Protein AF-A0A954QUV5-F1 (afdb_monomer_lite)

pLDDT: mean 76.63, std 12.37, range [38.28, 93.5]

Structure (mmCIF, N/CA/C/O backbone):
data_AF-A0A954QUV5-F1
#
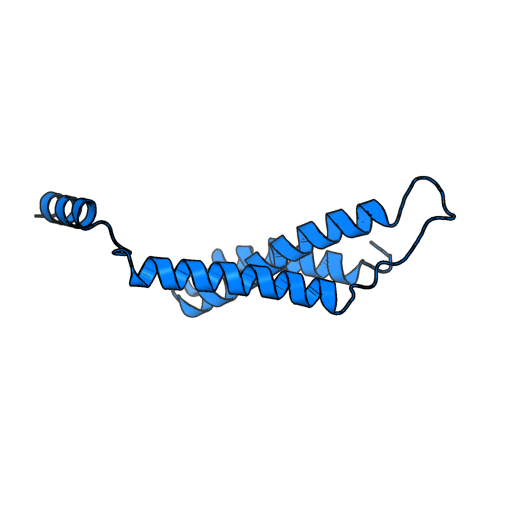_entry.id   AF-A0A954QUV5-F1
#
loop_
_atom_site.group_PDB
_atom_site.id
_atom_site.type_symbol
_atom_site.label_atom_id
_atom_site.label_alt_id
_atom_site.label_comp_id
_atom_site.label_asym_id
_atom_site.label_entity_id
_atom_site.label_seq_id
_atom_site.pdbx_PDB_ins_code
_atom_site.Cartn_x
_atom_site.Cartn_y
_atom_site.Cartn_z
_atom_site.occupancy
_atom_site.B_iso_or_equiv
_atom_site.auth_seq_id
_atom_site.auth_comp_id
_atom_site.auth_asym_id
_atom_site.auth_atom_id
_atom_site.pdbx_PDB_model_num
ATOM 1 N N . PHE A 1 1 ? 12.353 11.248 -19.487 1.00 38.28 1 PHE A N 1
ATOM 2 C CA . PHE A 1 1 ? 11.001 11.156 -20.081 1.00 38.28 1 PHE A CA 1
ATOM 3 C C . PHE A 1 1 ? 10.887 10.081 -21.160 1.00 38.28 1 PHE A C 1
ATOM 5 O O . PHE A 1 1 ? 9.846 9.447 -21.211 1.00 38.28 1 PHE A O 1
ATOM 12 N N . PHE A 1 2 ? 11.941 9.803 -21.944 1.00 43.50 2 PHE A N 1
ATOM 13 C CA . PHE A 1 2 ? 12.048 8.589 -22.767 1.00 43.50 2 PHE A CA 1
ATOM 14 C C . PHE A 1 2 ? 13.142 7.669 -22.210 1.00 43.50 2 PHE A C 1
ATOM 16 O O . PHE A 1 2 ? 14.250 8.122 -21.928 1.00 43.50 2 PHE A O 1
ATOM 23 N N . GLY A 1 3 ? 12.789 6.405 -21.984 1.00 58.09 3 GLY A N 1
ATOM 24 C CA . GLY A 1 3 ? 13.632 5.353 -21.417 1.00 58.09 3 GLY A CA 1
ATOM 25 C C . GLY A 1 3 ? 12.782 4.117 -21.081 1.00 58.09 3 GLY A C 1
ATOM 26 O O . GLY A 1 3 ? 11.564 4.255 -20.957 1.00 58.09 3 GLY A O 1
ATOM 27 N N . PRO A 1 4 ? 13.384 2.927 -20.918 1.00 61.12 4 PRO A N 1
ATOM 28 C CA . PRO A 1 4 ? 12.652 1.667 -20.726 1.00 61.12 4 PRO A CA 1
ATOM 29 C C . PRO A 1 4 ? 11.707 1.660 -19.506 1.00 61.12 4 PRO A C 1
ATOM 31 O O . PRO A 1 4 ? 10.699 0.962 -19.519 1.00 61.12 4 PRO A O 1
ATOM 34 N N . TYR A 1 5 ? 11.956 2.506 -18.498 1.00 60.12 5 TYR A N 1
ATOM 35 C CA . TYR A 1 5 ? 11.138 2.634 -17.279 1.00 60.12 5 TYR A CA 1
ATOM 36 C C . TYR A 1 5 ? 10.125 3.799 -17.304 1.00 60.12 5 TYR A C 1
ATOM 38 O O . TYR A 1 5 ? 9.513 4.114 -16.284 1.00 60.12 5 TYR A O 1
ATOM 46 N N . ALA A 1 6 ? 9.915 4.457 -18.454 1.00 63.69 6 ALA A N 1
ATOM 47 C CA . ALA A 1 6 ? 9.013 5.610 -18.553 1.00 63.69 6 ALA A CA 1
ATOM 48 C C . ALA A 1 6 ? 7.555 5.261 -18.201 1.00 63.69 6 ALA A C 1
ATOM 50 O O . ALA A 1 6 ? 6.901 6.038 -17.510 1.00 63.69 6 ALA A O 1
ATOM 51 N N . GLY A 1 7 ? 7.059 4.085 -18.605 1.00 67.69 7 GLY A N 1
ATOM 52 C CA . GLY A 1 7 ? 5.698 3.642 -18.272 1.00 67.69 7 GLY A CA 1
ATOM 53 C C . GLY A 1 7 ? 5.466 3.494 -16.764 1.00 67.69 7 GLY A C 1
ATOM 54 O O . GLY A 1 7 ? 4.446 3.942 -16.248 1.00 67.69 7 GLY A O 1
ATOM 55 N N . LEU A 1 8 ? 6.453 2.955 -16.043 1.00 66.75 8 LEU A N 1
ATOM 56 C CA . LEU A 1 8 ? 6.407 2.805 -14.585 1.00 66.75 8 LEU A CA 1
ATOM 57 C C . LEU A 1 8 ? 6.452 4.167 -13.874 1.00 66.75 8 LEU A C 1
ATOM 59 O O . LEU A 1 8 ? 5.730 4.381 -12.904 1.00 66.75 8 LEU A O 1
ATOM 63 N N . TYR A 1 9 ? 7.228 5.116 -14.401 1.00 69.06 9 TYR A N 1
ATOM 64 C CA . TYR A 1 9 ? 7.286 6.485 -13.882 1.00 69.06 9 TYR A CA 1
ATOM 65 C C . TYR A 1 9 ? 5.964 7.254 -14.069 1.00 69.06 9 TYR A C 1
ATOM 67 O O . TYR A 1 9 ? 5.508 7.940 -13.157 1.00 69.06 9 TYR A O 1
ATOM 75 N N . TRP A 1 10 ? 5.300 7.110 -15.220 1.00 70.44 10 TRP A N 1
ATOM 76 C CA . TRP A 1 10 ? 3.971 7.696 -15.443 1.00 70.44 10 TRP A CA 1
ATOM 77 C C . TRP A 1 10 ? 2.898 7.066 -14.549 1.00 70.44 10 TRP A C 1
ATOM 79 O O . TRP A 1 10 ? 2.045 7.780 -14.022 1.00 70.44 10 TRP A O 1
ATOM 89 N N . LEU A 1 11 ? 2.960 5.748 -14.338 1.00 72.00 11 LEU A N 1
ATOM 90 C CA . LEU A 1 11 ? 2.040 5.038 -13.449 1.00 72.00 11 LEU A CA 1
ATOM 91 C C . LEU A 1 11 ? 2.219 5.463 -11.985 1.00 72.00 11 LEU A C 1
ATOM 93 O O . LEU A 1 11 ? 1.235 5.616 -11.267 1.00 72.00 11 LEU A O 1
ATOM 97 N N . LEU A 1 12 ? 3.453 5.746 -11.563 1.00 73.62 12 LEU A N 1
ATOM 98 C CA . LEU A 1 12 ? 3.747 6.334 -10.258 1.00 73.62 12 LEU A CA 1
ATOM 99 C C . LEU A 1 12 ? 3.128 7.722 -10.096 1.00 73.62 12 LEU A C 1
ATOM 101 O O . LEU A 1 12 ? 2.468 7.974 -9.092 1.00 73.62 12 LEU A O 1
ATOM 105 N N . ILE A 1 13 ? 3.300 8.609 -11.081 1.00 73.56 13 ILE A N 1
ATOM 106 C CA . ILE A 1 13 ? 2.702 9.953 -11.040 1.00 73.56 13 ILE A CA 1
ATOM 107 C C . ILE A 1 13 ? 1.175 9.849 -10.998 1.00 73.56 13 ILE A C 1
ATOM 109 O O . ILE A 1 13 ? 0.522 10.560 -10.239 1.00 73.56 13 ILE A O 1
ATOM 113 N N . PHE A 1 14 ? 0.588 8.929 -11.760 1.00 76.75 14 PHE A N 1
ATOM 114 C CA . PHE A 1 14 ? -0.850 8.689 -11.726 1.00 76.75 14 PHE A CA 1
ATOM 115 C C . PHE A 1 14 ? -1.317 8.199 -10.342 1.00 76.75 14 PHE A C 1
ATOM 117 O O . PHE A 1 14 ? -2.220 8.793 -9.752 1.00 76.75 14 PHE A O 1
ATOM 124 N N . CYS A 1 15 ? -0.674 7.173 -9.778 1.00 73.19 15 CYS A N 1
ATOM 125 C CA . CYS A 1 15 ? -1.058 6.622 -8.477 1.00 73.19 15 CYS A CA 1
ATOM 126 C C . CYS A 1 15 ? -0.796 7.573 -7.301 1.00 73.19 15 CYS A C 1
ATOM 128 O O . CYS A 1 15 ? -1.597 7.590 -6.376 1.00 73.19 15 CYS A O 1
ATOM 130 N N . ASN A 1 16 ? 0.274 8.372 -7.311 1.00 76.19 16 ASN A N 1
ATOM 131 C CA . ASN A 1 16 ? 0.603 9.254 -6.184 1.00 76.19 16 ASN A CA 1
ATOM 132 C C . ASN A 1 16 ? 0.064 10.681 -6.326 1.00 76.19 16 ASN A C 1
ATOM 134 O O . ASN A 1 16 ? -0.222 11.307 -5.313 1.00 76.19 16 ASN A O 1
ATOM 138 N N . CYS A 1 17 ? -0.112 11.216 -7.537 1.00 75.12 17 CYS A N 1
ATOM 139 C CA . CYS A 1 17 ? -0.641 12.574 -7.715 1.00 75.12 17 CYS A CA 1
ATOM 140 C C . CYS A 1 17 ? -2.134 12.589 -8.052 1.00 75.12 17 CYS A C 1
ATOM 142 O O . CYS A 1 17 ? -2.857 13.443 -7.542 1.00 75.12 17 CYS A O 1
ATOM 144 N N . LEU A 1 18 ? -2.624 11.664 -8.885 1.00 78.06 18 LEU A N 1
A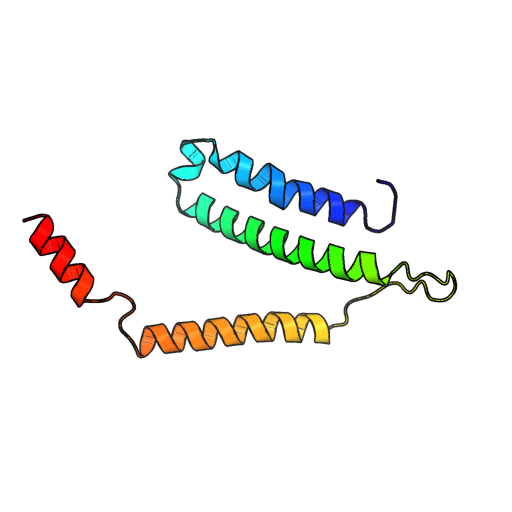TOM 145 C CA . LEU A 1 18 ? -4.031 11.678 -9.300 1.00 78.06 18 LEU A CA 1
ATOM 146 C C . LEU A 1 18 ? -4.947 10.978 -8.291 1.00 78.06 18 LEU A C 1
ATOM 148 O O . LEU A 1 18 ? -6.054 11.455 -8.043 1.00 78.06 18 LEU A O 1
ATOM 152 N N . ALA A 1 19 ? -4.489 9.886 -7.673 1.00 79.06 19 ALA A N 1
ATOM 153 C CA . ALA A 1 19 ? -5.284 9.171 -6.676 1.00 79.06 19 ALA A CA 1
ATOM 154 C C . ALA A 1 19 ? -5.696 10.063 -5.483 1.00 79.06 19 ALA A C 1
ATOM 156 O O . ALA A 1 19 ? -6.893 10.145 -5.203 1.00 79.06 19 ALA A O 1
ATOM 157 N N . PRO A 1 20 ? -4.797 10.811 -4.811 1.00 77.75 20 PRO A N 1
ATOM 158 C CA . PRO A 1 20 ? -5.222 11.698 -3.728 1.00 77.75 20 PRO A CA 1
ATOM 159 C C . PRO A 1 20 ? -6.048 12.891 -4.220 1.00 77.75 20 PRO A C 1
ATOM 161 O O . PRO A 1 20 ? -6.882 13.389 -3.468 1.00 77.75 20 PRO A O 1
ATOM 164 N N . GLN A 1 21 ? -5.910 13.313 -5.482 1.00 82.56 21 GLN A N 1
ATOM 165 C CA . GLN A 1 21 ? -6.737 14.390 -6.036 1.00 82.56 21 GLN A CA 1
ATOM 166 C C . GLN A 1 21 ? -8.232 14.018 -6.072 1.00 82.56 21 GLN A C 1
ATOM 168 O O . GLN A 1 21 ? -9.099 14.880 -5.923 1.00 82.56 21 GLN A O 1
ATOM 173 N N . LEU A 1 22 ? -8.561 12.723 -6.173 1.00 79.56 22 LEU A N 1
ATOM 174 C CA . LEU A 1 22 ? -9.942 12.235 -6.084 1.00 79.56 22 LEU A CA 1
ATOM 175 C C . LEU A 1 22 ? -10.568 12.458 -4.693 1.00 79.56 22 LEU A C 1
ATOM 177 O O . LEU A 1 22 ? -11.791 12.566 -4.594 1.00 79.56 22 LEU A O 1
ATOM 181 N N . LEU A 1 23 ? -9.767 12.601 -3.626 1.00 81.56 23 LEU A N 1
ATOM 182 C CA . LEU A 1 23 ? -10.263 12.883 -2.269 1.00 81.56 23 LEU A CA 1
ATOM 183 C C . LEU A 1 23 ? -10.839 14.295 -2.117 1.00 81.56 23 LEU A C 1
ATOM 185 O O . LEU A 1 23 ? -11.600 14.546 -1.179 1.00 81.56 23 LEU A O 1
ATOM 189 N N . TRP A 1 24 ? -10.541 15.223 -3.032 1.00 84.25 24 TRP A N 1
ATOM 190 C CA . TRP A 1 24 ? -11.131 16.563 -2.995 1.00 84.25 24 TRP A CA 1
ATOM 191 C C . TRP A 1 24 ? -12.663 16.503 -3.120 1.00 84.25 24 TRP A C 1
ATOM 193 O O . TRP A 1 24 ? -13.402 17.260 -2.477 1.00 84.25 24 TRP A O 1
ATOM 203 N N . PHE A 1 25 ? -13.169 15.523 -3.873 1.00 82.81 25 PHE A N 1
ATOM 204 C CA . PHE A 1 25 ? -14.595 15.330 -4.076 1.00 82.81 25 PHE A CA 1
ATOM 205 C C . PHE A 1 25 ? -15.277 14.771 -2.823 1.00 82.81 25 PHE A C 1
ATOM 207 O O . PHE A 1 25 ? -15.005 13.671 -2.340 1.00 82.81 25 PHE A O 1
ATOM 214 N N . LYS A 1 26 ? -16.262 15.519 -2.313 1.00 76.06 26 LYS A N 1
ATOM 215 C CA . LYS A 1 26 ? -17.059 15.136 -1.133 1.00 76.06 26 LYS A CA 1
ATOM 216 C C . LYS A 1 26 ? -17.844 13.828 -1.329 1.00 76.06 26 LYS A C 1
ATOM 218 O O . LYS A 1 26 ? -18.194 13.187 -0.343 1.00 76.06 26 LYS A O 1
ATOM 223 N N . ALA A 1 27 ? -18.134 13.444 -2.574 1.00 77.06 27 ALA A N 1
ATOM 224 C CA . ALA A 1 27 ? -18.773 12.168 -2.903 1.00 77.06 27 ALA A CA 1
ATOM 225 C C . ALA A 1 27 ? -17.831 10.974 -2.663 1.00 77.06 27 ALA A C 1
ATOM 227 O O . ALA A 1 27 ? -18.245 9.972 -2.091 1.00 77.06 27 ALA A O 1
ATOM 228 N N . VAL A 1 28 ? -16.551 11.125 -3.015 1.00 78.31 28 VAL A N 1
ATOM 229 C CA . VAL A 1 28 ? -15.510 10.099 -2.849 1.00 78.31 28 VAL A CA 1
ATOM 230 C C . VAL A 1 28 ? -15.196 9.871 -1.369 1.00 78.31 28 VAL A C 1
ATOM 232 O O . VAL A 1 28 ? -15.112 8.732 -0.924 1.00 78.31 28 VAL A O 1
ATOM 235 N N . ARG A 1 29 ? -15.123 10.946 -0.573 1.00 81.06 29 ARG A N 1
ATOM 236 C CA . ARG A 1 29 ? -14.842 10.865 0.874 1.00 81.06 29 ARG A CA 1
ATOM 237 C C . ARG A 1 29 ? -15.955 10.262 1.724 1.00 81.06 29 ARG A C 1
ATOM 239 O O . ARG A 1 29 ? -15.705 9.895 2.864 1.00 81.06 29 ARG A O 1
ATOM 246 N N . ARG A 1 30 ? -17.187 10.205 1.217 1.00 82.38 30 ARG A N 1
ATOM 247 C CA . ARG A 1 30 ? -18.321 9.657 1.975 1.00 82.38 30 ARG A CA 1
ATOM 248 C C . ARG A 1 30 ? -18.546 8.170 1.742 1.00 82.38 30 ARG A C 1
ATOM 250 O O . ARG A 1 30 ? -19.297 7.568 2.501 1.00 82.38 30 ARG A O 1
ATOM 257 N N . LEU A 1 31 ? -17.906 7.580 0.731 1.00 86.56 31 LEU A N 1
ATOM 258 C CA . LEU A 1 31 ? -18.073 6.166 0.424 1.00 86.56 31 LEU A CA 1
ATOM 259 C C . LEU A 1 31 ? -16.874 5.361 0.955 1.00 86.56 31 LEU A C 1
ATOM 261 O O . LEU A 1 31 ? -15.790 5.441 0.371 1.00 86.56 31 LEU A O 1
ATOM 265 N N . PRO A 1 32 ? -17.041 4.556 2.023 1.00 86.19 32 PRO A N 1
ATOM 266 C CA . PRO A 1 32 ? -15.931 3.818 2.631 1.00 86.19 32 PRO A CA 1
ATOM 267 C C . PRO A 1 32 ? -15.301 2.810 1.662 1.00 86.19 32 PRO A C 1
ATOM 269 O O . PRO A 1 32 ? -14.096 2.590 1.703 1.00 86.19 32 PRO A O 1
ATOM 272 N N . VAL A 1 33 ? -16.086 2.259 0.729 1.00 88.81 33 VAL A N 1
ATOM 273 C CA . VAL A 1 33 ? -15.588 1.351 -0.316 1.00 88.81 33 VAL A CA 1
ATOM 274 C C . VAL A 1 33 ? -14.590 2.054 -1.240 1.00 88.81 33 VAL A C 1
ATOM 276 O O . VAL A 1 33 ? -13.548 1.485 -1.556 1.00 88.81 33 VAL A O 1
ATOM 279 N N . ILE A 1 34 ? -14.864 3.301 -1.642 1.00 85.81 34 ILE A N 1
ATOM 280 C CA . ILE A 1 34 ? -13.949 4.053 -2.514 1.00 85.81 34 ILE A CA 1
ATOM 281 C C . ILE A 1 34 ? -12.682 4.418 -1.744 1.00 85.81 34 ILE A C 1
ATOM 283 O O . ILE A 1 34 ? -11.592 4.277 -2.285 1.00 85.81 34 ILE A O 1
ATOM 287 N N . LEU A 1 35 ? -12.809 4.821 -0.477 1.00 86.44 35 LEU A N 1
ATOM 288 C CA . LEU A 1 35 ? -11.653 5.085 0.381 1.00 86.44 35 LEU A CA 1
ATOM 289 C C . LEU A 1 35 ? -10.774 3.842 0.563 1.00 86.44 35 LEU A C 1
ATOM 291 O O . LEU A 1 35 ? -9.552 3.952 0.492 1.00 86.44 35 LEU A O 1
ATOM 295 N N . PHE A 1 36 ? -11.377 2.662 0.735 1.00 87.75 36 PHE A N 1
ATOM 296 C CA . PHE A 1 36 ? -10.641 1.405 0.841 1.00 87.75 36 PHE A CA 1
ATOM 297 C C . PHE A 1 36 ? -9.860 1.097 -0.443 1.00 87.75 36 PHE A C 1
ATOM 299 O O . PHE A 1 36 ? -8.644 0.915 -0.389 1.00 87.75 36 PHE A O 1
ATOM 306 N N . VAL A 1 37 ? -10.522 1.130 -1.607 1.00 87.69 37 VAL A N 1
ATOM 307 C CA . VAL A 1 37 ? -9.859 0.921 -2.909 1.00 87.69 37 VAL A CA 1
ATOM 308 C C . VAL A 1 37 ? -8.753 1.953 -3.131 1.00 87.69 37 VAL A C 1
ATOM 310 O O . VAL A 1 37 ? -7.656 1.600 -3.557 1.00 87.69 37 VAL A O 1
ATOM 313 N N . LEU A 1 38 ? -8.999 3.218 -2.790 1.00 87.12 38 LEU A N 1
ATOM 314 C CA . LEU A 1 38 ? -8.014 4.280 -2.950 1.00 87.12 38 LEU A CA 1
ATOM 315 C C . LEU A 1 38 ? -6.795 4.076 -2.046 1.00 87.12 38 LEU A C 1
ATOM 317 O O . LEU A 1 38 ? -5.669 4.281 -2.491 1.00 87.12 38 LEU A O 1
ATOM 321 N N . SER A 1 39 ? -6.999 3.625 -0.806 1.00 87.00 39 SER A N 1
ATOM 322 C CA . SER A 1 39 ? -5.898 3.320 0.110 1.00 87.00 39 SER A CA 1
ATOM 323 C C . SER A 1 39 ? -5.000 2.195 -0.415 1.00 87.00 39 SER A C 1
ATOM 325 O O . SER A 1 39 ? -3.780 2.311 -0.325 1.00 87.00 39 SER A O 1
ATOM 327 N N . LEU A 1 40 ? -5.575 1.163 -1.049 1.00 87.38 40 LEU A N 1
ATOM 328 C CA . LEU A 1 40 ? -4.812 0.102 -1.714 1.00 87.38 40 LEU A CA 1
ATOM 329 C C . LEU A 1 40 ? -3.995 0.650 -2.889 1.00 87.38 40 LEU A C 1
ATOM 331 O O . LEU A 1 40 ? -2.805 0.363 -2.990 1.00 87.38 40 LEU A O 1
ATOM 335 N N . VAL A 1 41 ? -4.608 1.472 -3.748 1.00 85.94 41 VAL A N 1
ATOM 336 C CA . VAL A 1 41 ? -3.930 2.084 -4.906 1.00 85.94 41 VAL A CA 1
ATOM 337 C C . VAL A 1 41 ? -2.758 2.962 -4.463 1.00 85.94 41 VAL A C 1
ATOM 339 O O . VAL A 1 41 ? -1.670 2.859 -5.028 1.00 85.94 41 VAL A O 1
ATOM 342 N N . ILE A 1 42 ? -2.950 3.785 -3.430 1.00 86.62 42 ILE A N 1
ATOM 343 C CA . ILE A 1 42 ? -1.891 4.642 -2.881 1.00 86.62 42 ILE A CA 1
ATOM 344 C C . ILE A 1 42 ? -0.778 3.788 -2.264 1.00 86.62 42 ILE A C 1
ATOM 346 O O . ILE A 1 42 ? 0.395 4.049 -2.515 1.00 86.62 42 ILE A O 1
ATOM 350 N N . ASN A 1 43 ? -1.111 2.741 -1.503 1.00 86.94 43 ASN A N 1
ATOM 351 C CA . ASN A 1 43 ? -0.108 1.866 -0.894 1.00 86.94 43 ASN A CA 1
ATOM 352 C C . ASN A 1 43 ? 0.769 1.172 -1.955 1.00 86.94 43 ASN A C 1
ATOM 354 O O . ASN A 1 43 ? 1.996 1.186 -1.849 1.00 86.94 43 ASN A O 1
ATOM 358 N N . VAL A 1 44 ? 0.151 0.664 -3.028 1.00 84.94 44 VAL A N 1
ATOM 359 C CA . VAL A 1 44 ? 0.868 0.103 -4.184 1.00 84.94 44 VAL A CA 1
ATOM 360 C C . VAL A 1 44 ? 1.704 1.173 -4.895 1.00 84.94 44 VAL A C 1
ATOM 362 O O . VAL A 1 44 ? 2.842 0.901 -5.271 1.00 84.94 44 VAL A O 1
ATOM 365 N N . GLY A 1 45 ? 1.187 2.396 -5.050 1.00 82.94 45 GLY A N 1
ATOM 366 C CA . GLY A 1 45 ? 1.915 3.522 -5.644 1.00 82.94 45 GLY A CA 1
ATOM 367 C C . GLY A 1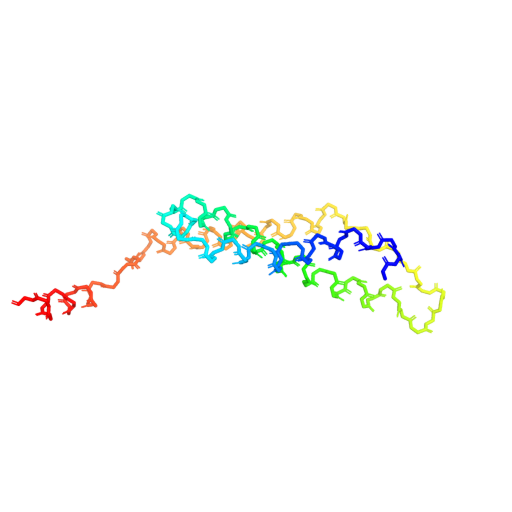 45 ? 3.173 3.909 -4.862 1.00 82.94 45 GLY A C 1
ATOM 368 O O . GLY A 1 45 ? 4.240 4.074 -5.450 1.00 82.94 45 GLY A O 1
ATOM 369 N N . MET A 1 46 ? 3.079 3.980 -3.534 1.00 84.31 46 MET A N 1
ATOM 370 C CA . MET A 1 46 ? 4.215 4.244 -2.644 1.00 84.31 46 MET A CA 1
ATOM 371 C C . MET A 1 46 ? 5.259 3.123 -2.689 1.00 84.31 46 MET A C 1
ATOM 373 O O . MET A 1 46 ? 6.465 3.383 -2.683 1.00 84.31 46 MET A O 1
ATOM 377 N N . TRP A 1 47 ? 4.814 1.866 -2.762 1.00 83.62 47 TRP A N 1
ATOM 378 C CA . TRP A 1 47 ? 5.719 0.734 -2.947 1.00 83.62 47 TRP A CA 1
ATOM 379 C C . TRP A 1 47 ? 6.440 0.806 -4.300 1.00 83.62 47 TRP A C 1
ATOM 381 O O . TRP A 1 47 ? 7.661 0.652 -4.361 1.00 83.62 47 TRP A O 1
ATOM 391 N N . LEU A 1 48 ? 5.706 1.123 -5.370 1.00 79.00 48 LEU A N 1
ATOM 392 C CA . LEU A 1 48 ? 6.262 1.287 -6.709 1.00 79.00 48 LEU A CA 1
ATOM 393 C C . LEU A 1 48 ? 7.288 2.428 -6.771 1.00 79.00 48 LEU A C 1
ATOM 395 O O . LEU A 1 48 ? 8.309 2.294 -7.438 1.00 79.00 48 LEU A O 1
ATOM 399 N N . GLU A 1 49 ? 7.060 3.527 -6.051 1.00 79.44 49 GLU A N 1
ATOM 400 C CA . GLU A 1 49 ? 8.034 4.613 -5.914 1.00 79.44 49 GLU A CA 1
ATOM 401 C C . GLU A 1 49 ? 9.354 4.140 -5.331 1.00 79.44 49 GLU A C 1
ATOM 403 O O . GLU A 1 49 ? 10.410 4.379 -5.920 1.00 79.44 49 GLU A O 1
ATOM 408 N N . ARG A 1 50 ? 9.304 3.397 -4.225 1.00 80.00 50 ARG A N 1
ATOM 409 C CA . ARG A 1 50 ? 10.510 2.816 -3.633 1.00 80.00 50 ARG A CA 1
ATOM 410 C C . ARG A 1 50 ? 11.195 1.836 -4.581 1.00 80.00 50 ARG A C 1
ATOM 412 O O . ARG A 1 50 ? 12.418 1.879 -4.693 1.00 80.00 50 ARG A O 1
ATOM 419 N N . PHE A 1 51 ? 10.431 1.015 -5.299 1.00 76.19 51 PHE A N 1
ATOM 420 C CA . PHE A 1 51 ? 10.974 0.092 -6.294 1.00 76.19 51 PHE A CA 1
ATOM 421 C C . PHE A 1 51 ? 11.701 0.830 -7.429 1.00 76.19 51 PHE A C 1
ATOM 423 O O . PHE A 1 51 ? 12.842 0.500 -7.749 1.00 76.19 51 PHE A O 1
ATOM 430 N N . ILE A 1 52 ? 11.086 1.871 -7.997 1.00 73.25 52 ILE A N 1
ATOM 431 C CA . ILE A 1 52 ? 11.670 2.661 -9.089 1.00 73.25 52 ILE A CA 1
ATOM 432 C C . ILE A 1 52 ? 12.931 3.393 -8.624 1.00 73.25 52 ILE A C 1
ATOM 434 O O . ILE A 1 52 ? 13.928 3.354 -9.338 1.00 73.25 52 ILE A O 1
ATOM 438 N N . ILE A 1 53 ? 12.919 4.029 -7.446 1.00 77.00 53 ILE A N 1
ATOM 439 C CA . ILE A 1 53 ? 14.100 4.727 -6.911 1.00 77.00 53 ILE A CA 1
ATOM 440 C C . ILE A 1 53 ? 15.275 3.751 -6.765 1.00 77.00 53 ILE A C 1
ATOM 442 O O . ILE A 1 53 ? 16.373 4.055 -7.227 1.00 77.00 53 ILE A O 1
ATOM 446 N N . CYS A 1 54 ? 15.047 2.568 -6.188 1.00 75.25 54 CYS A N 1
ATOM 447 C CA . CYS A 1 54 ? 16.094 1.562 -6.017 1.00 75.25 54 CYS A CA 1
ATOM 448 C C . CYS A 1 54 ? 16.613 1.017 -7.359 1.00 75.25 54 CYS A C 1
ATOM 450 O O . CYS A 1 54 ? 17.819 1.013 -7.587 1.00 75.25 54 CYS A O 1
ATOM 452 N N . VAL A 1 55 ? 15.727 0.592 -8.268 1.00 70.38 55 VAL A N 1
ATOM 453 C CA . VAL A 1 55 ? 16.119 -0.045 -9.542 1.00 70.38 55 VAL A CA 1
ATOM 454 C C . VAL A 1 55 ? 16.769 0.950 -10.502 1.00 70.38 55 VAL A C 1
ATOM 456 O O . VAL A 1 55 ? 17.795 0.649 -11.109 1.00 70.38 55 VAL A O 1
ATOM 459 N N . VAL A 1 56 ? 16.210 2.156 -10.636 1.00 68.06 56 VAL A N 1
ATOM 460 C CA . VAL A 1 56 ? 16.759 3.180 -11.538 1.00 68.06 56 VAL A CA 1
ATOM 461 C C . VAL A 1 56 ? 18.096 3.712 -11.022 1.00 68.06 56 VAL A C 1
ATOM 463 O O . VAL A 1 56 ? 18.969 4.010 -11.836 1.00 68.06 56 VAL A O 1
ATOM 466 N N . SER A 1 57 ? 18.283 3.794 -9.699 1.00 62.50 57 SER A N 1
ATOM 467 C CA . SER A 1 57 ? 19.569 4.187 -9.113 1.00 62.50 57 SER A CA 1
ATOM 468 C C . SER A 1 57 ? 20.667 3.145 -9.339 1.00 62.50 57 SER A C 1
ATOM 470 O O . SER A 1 57 ? 21.816 3.544 -9.476 1.00 62.50 57 SER A O 1
ATOM 472 N N . LEU A 1 58 ? 20.341 1.847 -9.381 1.00 60.94 58 LEU A N 1
ATOM 473 C CA . LEU A 1 58 ? 21.322 0.766 -9.564 1.00 60.94 58 LEU A CA 1
ATOM 474 C C . LEU A 1 58 ? 21.644 0.476 -11.041 1.00 60.94 58 LEU A C 1
ATOM 476 O O . LEU A 1 58 ? 22.738 0.040 -11.370 1.00 60.94 58 LEU A O 1
ATOM 480 N N . HIS A 1 59 ? 20.708 0.727 -11.961 1.00 56.69 59 HIS A N 1
ATOM 481 C CA . HIS A 1 59 ? 20.894 0.410 -13.385 1.00 56.69 59 HIS A CA 1
ATOM 482 C C . HIS A 1 59 ? 21.900 1.344 -14.097 1.00 56.69 59 HIS A C 1
ATOM 484 O O . HIS A 1 59 ? 22.416 1.017 -15.169 1.00 56.69 59 HIS A O 1
ATOM 490 N N . ARG A 1 60 ? 22.179 2.536 -13.556 1.00 52.66 60 ARG A N 1
ATOM 491 C CA . ARG A 1 60 ? 23.170 3.472 -14.115 1.00 52.66 60 ARG A CA 1
ATOM 492 C C . ARG A 1 60 ? 24.298 3.731 -13.126 1.00 52.66 60 ARG A C 1
ATOM 494 O O . ARG A 1 60 ? 24.455 4.847 -12.637 1.00 52.66 60 ARG A O 1
ATOM 501 N N . ASP A 1 61 ? 25.116 2.716 -12.899 1.00 54.19 61 ASP A N 1
ATOM 502 C CA . ASP A 1 61 ? 26.414 2.925 -12.271 1.00 54.19 61 ASP A CA 1
ATOM 503 C C . ASP A 1 61 ? 27.369 3.697 -13.202 1.00 54.19 61 ASP A C 1
ATOM 505 O O . ASP A 1 61 ? 27.198 3.743 -14.427 1.00 54.19 61 ASP A O 1
ATOM 509 N N . HIS A 1 62 ? 28.387 4.332 -12.608 1.00 49.84 62 HIS A N 1
ATOM 510 C CA . HIS A 1 62 ? 29.342 5.220 -13.287 1.00 49.84 62 HIS A CA 1
ATOM 511 C C . HIS A 1 62 ? 30.124 4.561 -14.445 1.00 49.84 62 HIS A C 1
ATOM 513 O O . HIS A 1 62 ? 30.701 5.282 -15.262 1.00 49.84 62 HIS A O 1
ATOM 519 N N . LEU A 1 63 ? 30.141 3.223 -14.544 1.00 44.34 63 LEU A N 1
ATOM 520 C CA . LEU A 1 63 ? 30.747 2.485 -15.654 1.00 44.34 63 LEU A CA 1
ATOM 521 C C . LEU A 1 63 ? 29.672 1.940 -16.619 1.00 44.34 63 LEU A C 1
ATOM 523 O O . LEU A 1 63 ? 28.828 1.145 -16.207 1.00 44.34 63 LEU A O 1
ATOM 527 N N . PRO A 1 64 ? 29.737 2.272 -17.923 1.00 54.97 64 PRO A N 1
ATOM 528 C CA . PRO A 1 64 ? 28.749 1.842 -18.916 1.00 54.97 64 PRO A CA 1
ATOM 529 C C . PRO A 1 64 ? 28.767 0.335 -19.236 1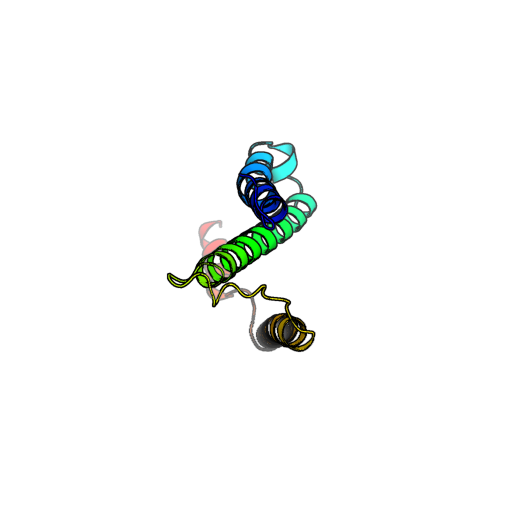.00 54.97 64 PRO A C 1
ATOM 531 O O . PRO A 1 64 ? 27.878 -0.135 -19.938 1.00 54.97 64 PRO A O 1
ATOM 534 N N . SER A 1 65 ? 29.748 -0.435 -18.742 1.00 55.59 65 SER A N 1
ATOM 535 C CA . SER A 1 65 ? 29.808 -1.896 -18.927 1.00 55.59 65 SER A CA 1
ATOM 536 C C . SER A 1 65 ? 28.981 -2.690 -17.912 1.00 55.59 65 SER A C 1
ATOM 538 O O . SER A 1 65 ? 28.782 -3.881 -18.118 1.00 55.59 65 SER A O 1
ATOM 540 N N . SER A 1 66 ? 28.537 -2.059 -16.820 1.00 52.84 66 SER A N 1
ATOM 541 C CA . SER A 1 66 ? 27.779 -2.706 -15.735 1.00 52.84 66 SER A CA 1
ATOM 542 C C . SER A 1 66 ? 26.283 -2.397 -15.797 1.00 52.84 66 SER A C 1
ATOM 544 O O . SER A 1 66 ? 25.566 -2.577 -14.818 1.00 52.84 66 SER A O 1
ATOM 546 N N . TRP A 1 67 ? 25.804 -1.881 -16.931 1.00 56.00 67 TRP A N 1
ATOM 547 C CA . TRP A 1 67 ? 24.381 -1.657 -17.150 1.00 56.00 67 TRP A CA 1
ATOM 548 C C . TRP A 1 67 ? 23.694 -3.003 -17.331 1.00 56.00 67 TRP A C 1
ATOM 550 O O . TRP A 1 67 ? 23.701 -3.559 -18.427 1.00 56.00 67 TRP A O 1
ATOM 560 N N . ASP A 1 68 ? 23.115 -3.512 -16.250 1.00 58.16 68 ASP A N 1
ATOM 561 C CA . ASP A 1 68 ? 22.353 -4.751 -16.268 1.00 58.16 68 ASP A CA 1
ATOM 562 C C . ASP A 1 68 ? 20.882 -4.491 -15.925 1.00 58.16 68 ASP A C 1
ATOM 564 O O . ASP A 1 68 ? 20.536 -3.626 -15.114 1.00 58.16 68 ASP A O 1
ATOM 568 N N . MET A 1 69 ? 19.997 -5.220 -16.599 1.00 60.09 69 MET A N 1
ATOM 569 C CA . MET A 1 69 ? 18.555 -5.020 -16.514 1.00 60.09 69 MET A CA 1
ATOM 570 C C . MET A 1 69 ? 18.002 -5.954 -15.434 1.00 60.09 69 MET A C 1
ATOM 572 O O . MET A 1 69 ? 18.027 -7.174 -15.587 1.00 60.09 69 MET A O 1
ATOM 576 N N . TYR A 1 70 ? 17.498 -5.399 -14.330 1.00 60.50 70 TYR A N 1
ATOM 577 C CA . TYR A 1 70 ? 16.960 -6.212 -13.238 1.00 60.50 70 TYR A CA 1
ATOM 578 C C . TYR A 1 70 ? 15.632 -6.868 -13.641 1.00 60.50 70 TYR A C 1
ATOM 580 O O . TYR A 1 70 ? 14.613 -6.191 -13.804 1.00 60.50 70 TYR A O 1
ATOM 588 N N . TYR A 1 71 ? 15.641 -8.195 -13.763 1.00 65.69 71 TYR A N 1
ATOM 589 C CA . TYR A 1 71 ? 14.434 -9.004 -13.896 1.00 65.69 71 TYR A CA 1
ATOM 590 C C . TYR A 1 71 ? 14.140 -9.672 -12.551 1.00 65.69 71 TYR A C 1
ATOM 592 O O . TYR A 1 71 ? 14.921 -10.526 -12.126 1.00 65.69 71 TYR A O 1
ATOM 600 N N . PRO A 1 72 ? 13.041 -9.306 -11.867 1.00 68.44 72 PRO A N 1
ATOM 601 C CA . PRO A 1 72 ? 12.695 -9.928 -10.599 1.00 68.44 72 PRO A CA 1
ATOM 602 C C . PRO A 1 72 ? 12.430 -11.418 -10.816 1.00 68.44 72 PRO A C 1
ATOM 604 O O . PRO A 1 72 ? 11.692 -11.819 -11.720 1.00 68.44 72 PRO A O 1
ATOM 607 N N . THR A 1 73 ? 13.035 -12.240 -9.971 1.00 79.00 73 THR A N 1
ATOM 608 C CA . THR A 1 73 ? 12.838 -13.685 -9.975 1.00 79.00 73 THR A CA 1
ATOM 609 C C . THR A 1 73 ? 11.577 -14.054 -9.199 1.00 79.00 73 THR A C 1
ATOM 611 O O . THR A 1 73 ? 11.034 -13.270 -8.418 1.00 79.00 73 THR A O 1
ATOM 614 N N . PHE A 1 74 ? 11.094 -15.283 -9.386 1.00 82.62 74 PHE A N 1
ATOM 615 C CA . PHE A 1 74 ? 9.951 -15.803 -8.629 1.00 82.62 74 PHE A CA 1
ATOM 616 C C . PHE A 1 74 ? 10.150 -15.693 -7.105 1.00 82.62 74 PHE A C 1
ATOM 618 O O . PHE A 1 74 ? 9.206 -15.400 -6.372 1.00 82.62 74 PHE A O 1
ATOM 625 N N . TRP A 1 75 ? 11.384 -15.879 -6.631 1.00 81.88 75 TRP A N 1
ATOM 626 C CA . TRP A 1 75 ? 11.715 -15.822 -5.210 1.00 81.88 75 TRP A CA 1
ATO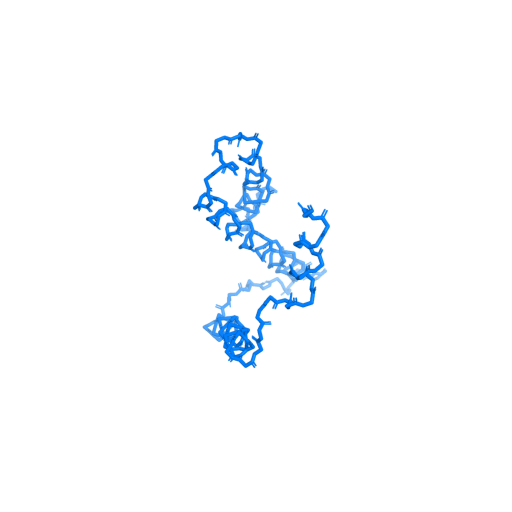M 627 C C . TRP A 1 75 ? 11.590 -14.417 -4.616 1.00 81.88 75 TRP A C 1
ATOM 629 O O . TRP A 1 75 ? 11.169 -14.304 -3.468 1.00 81.88 75 TRP A O 1
ATOM 639 N N . ASP A 1 76 ? 11.859 -13.363 -5.394 1.00 80.88 76 ASP A N 1
ATOM 640 C CA . ASP A 1 76 ? 11.693 -11.970 -4.953 1.00 80.88 76 ASP A CA 1
ATOM 641 C C . ASP A 1 76 ? 10.218 -11.669 -4.637 1.00 80.88 76 ASP A C 1
ATOM 643 O O . ASP A 1 76 ? 9.879 -11.132 -3.579 1.00 80.88 76 ASP A O 1
ATOM 647 N N . TRP A 1 77 ? 9.315 -12.107 -5.521 1.00 81.81 77 TRP A N 1
ATOM 648 C CA . TRP A 1 77 ? 7.869 -11.982 -5.319 1.00 81.81 77 TRP A CA 1
ATOM 649 C C . TRP A 1 77 ? 7.357 -12.863 -4.179 1.00 81.81 77 TRP A C 1
ATOM 651 O O . TRP A 1 77 ? 6.507 -12.426 -3.401 1.00 81.81 77 TRP A O 1
ATOM 661 N N . ALA A 1 78 ? 7.882 -14.085 -4.051 1.00 87.38 78 ALA A N 1
ATOM 662 C CA . ALA A 1 78 ? 7.522 -14.995 -2.969 1.00 87.38 78 ALA A CA 1
ATOM 663 C C . ALA A 1 78 ? 7.929 -14.439 -1.595 1.00 87.38 78 ALA A C 1
ATOM 665 O O . ALA A 1 78 ? 7.139 -14.503 -0.655 1.00 87.38 78 ALA A O 1
ATOM 666 N N . PHE A 1 79 ? 9.117 -13.837 -1.480 1.00 87.31 79 PHE A N 1
ATOM 667 C CA . PHE A 1 79 ? 9.555 -13.172 -0.252 1.00 87.31 79 PHE A CA 1
ATOM 668 C C . PHE A 1 79 ? 8.689 -11.957 0.073 1.00 87.31 79 PHE A C 1
ATOM 670 O O . PHE A 1 79 ? 8.262 -11.794 1.217 1.00 87.31 79 PHE A O 1
ATOM 677 N N . TYR A 1 80 ? 8.377 -11.133 -0.930 1.00 85.94 80 TYR A N 1
ATOM 678 C CA . TYR A 1 80 ? 7.504 -9.978 -0.750 1.00 85.94 80 TYR A CA 1
ATOM 679 C C . TYR A 1 80 ? 6.117 -10.392 -0.233 1.00 85.94 80 TYR A C 1
ATOM 681 O O . TYR A 1 80 ? 5.689 -9.932 0.827 1.00 85.94 80 TYR A O 1
ATOM 689 N N . LEU A 1 81 ? 5.455 -11.343 -0.902 1.00 88.00 81 LEU A N 1
ATOM 690 C CA . LEU A 1 81 ? 4.170 -11.888 -0.448 1.00 88.00 81 LEU A CA 1
ATOM 691 C C . LEU A 1 81 ? 4.280 -12.580 0.918 1.00 88.00 81 LEU A C 1
ATOM 693 O O . LEU A 1 81 ? 3.369 -12.465 1.737 1.00 88.00 81 LEU A O 1
ATOM 697 N N . GLY A 1 82 ? 5.405 -13.242 1.193 1.00 91.00 82 GLY A N 1
ATOM 698 C CA . GLY A 1 82 ? 5.698 -13.866 2.480 1.00 91.00 82 GLY A CA 1
ATOM 699 C C . GLY A 1 82 ? 5.715 -12.866 3.636 1.00 91.00 82 GLY A C 1
ATOM 700 O O . GLY A 1 82 ? 5.119 -13.134 4.677 1.00 91.00 82 GLY A O 1
ATOM 701 N N . THR A 1 83 ? 6.321 -11.686 3.455 1.00 90.56 83 THR A N 1
ATOM 702 C CA . THR A 1 83 ? 6.333 -10.638 4.496 1.00 90.56 83 THR A CA 1
ATOM 703 C C . THR A 1 83 ? 4.943 -10.061 4.768 1.00 90.56 83 THR A C 1
ATOM 705 O O . THR A 1 83 ? 4.590 -9.855 5.930 1.00 90.56 83 THR A O 1
ATOM 708 N N . ILE A 1 84 ? 4.116 -9.884 3.731 1.00 90.94 84 ILE A N 1
ATOM 709 C CA . ILE A 1 84 ? 2.710 -9.472 3.874 1.00 90.94 84 ILE A CA 1
ATOM 710 C C . ILE A 1 84 ? 1.912 -10.548 4.618 1.00 90.94 84 ILE A C 1
ATOM 712 O O . ILE A 1 84 ? 1.186 -10.240 5.563 1.00 90.94 84 ILE A O 1
ATOM 716 N N . GLY A 1 85 ? 2.064 -11.815 4.226 1.00 91.06 85 GLY A N 1
ATOM 717 C CA . GLY A 1 85 ? 1.395 -12.943 4.874 1.00 91.06 85 GLY A CA 1
ATOM 718 C C . GLY A 1 85 ? 1.789 -13.086 6.343 1.00 91.06 85 GLY A C 1
ATOM 719 O O . GLY A 1 85 ? 0.926 -13.292 7.196 1.00 91.06 85 GLY A O 1
ATOM 720 N N . LEU A 1 86 ? 3.073 -12.906 6.659 1.00 93.50 86 LEU A N 1
ATOM 721 C CA . LEU A 1 86 ? 3.575 -12.903 8.029 1.00 93.50 86 LEU A CA 1
ATOM 722 C C . LEU A 1 86 ? 2.978 -11.738 8.827 1.00 93.50 86 LEU A C 1
ATOM 724 O O . LEU A 1 86 ? 2.426 -11.970 9.899 1.00 93.50 86 LEU A O 1
ATOM 728 N N . PHE A 1 87 ? 2.994 -10.515 8.292 1.00 92.00 87 PHE A N 1
ATOM 729 C CA . PHE A 1 87 ? 2.383 -9.352 8.942 1.00 92.00 87 PHE A CA 1
ATOM 730 C C . PHE A 1 87 ? 0.896 -9.575 9.248 1.00 92.00 87 PHE A C 1
ATOM 732 O O . PHE A 1 87 ? 0.466 -9.369 10.381 1.00 92.00 87 PHE A O 1
ATOM 739 N N . LEU A 1 88 ? 0.122 -10.058 8.272 1.00 92.44 88 LEU A N 1
ATOM 740 C CA . LEU A 1 88 ? -1.297 -10.362 8.458 1.00 92.44 88 LEU A CA 1
ATOM 741 C C . LEU A 1 88 ? -1.513 -11.482 9.478 1.00 92.44 88 LEU A C 1
ATOM 743 O O . LEU A 1 88 ? -2.415 -11.385 10.302 1.00 92.44 88 LEU A O 1
ATOM 747 N N . THR A 1 89 ? -0.675 -12.519 9.465 1.00 92.81 89 THR A N 1
ATOM 748 C CA . THR A 1 89 ? -0.759 -13.620 10.434 1.00 92.81 89 THR A CA 1
ATOM 749 C C . THR A 1 89 ? -0.533 -13.118 11.856 1.00 92.81 89 THR A C 1
ATOM 751 O O . THR A 1 89 ? -1.322 -13.438 12.746 1.00 92.81 89 THR A O 1
ATOM 754 N N . LEU A 1 90 ? 0.497 -12.292 12.078 1.00 92.25 90 LEU A N 1
ATOM 755 C CA . LEU A 1 90 ? 0.719 -11.671 13.382 1.00 92.25 90 LEU A CA 1
ATOM 756 C C . LEU A 1 90 ? -0.431 -10.732 13.754 1.00 92.25 90 LEU A C 1
ATOM 758 O O . LEU A 1 90 ? -0.926 -10.818 14.872 1.00 92.25 90 LEU A O 1
ATOM 762 N N . LEU A 1 91 ? -0.906 -9.886 12.838 1.00 91.50 91 LEU A N 1
ATOM 763 C CA . LEU A 1 91 ? -2.017 -8.967 13.093 1.00 91.50 91 LEU A CA 1
ATOM 764 C C . LEU A 1 91 ? -3.300 -9.711 13.497 1.00 91.50 91 LEU A C 1
ATOM 766 O O . LEU A 1 91 ? -3.943 -9.341 14.477 1.00 91.50 91 LEU A O 1
ATOM 770 N N . LEU A 1 92 ? -3.644 -10.799 12.806 1.00 91.12 92 LEU A N 1
ATOM 771 C CA . LEU A 1 92 ? -4.789 -11.645 13.153 1.00 91.12 92 LEU A CA 1
ATOM 772 C C . LEU A 1 92 ? -4.605 -12.336 14.510 1.00 91.12 92 LEU A C 1
ATOM 774 O O . LEU A 1 92 ? -5.564 -12.461 15.273 1.00 91.12 92 LEU A O 1
ATOM 778 N N . LEU A 1 93 ? -3.382 -12.761 14.833 1.00 93.38 93 LEU A N 1
ATOM 779 C CA . LEU A 1 93 ? -3.050 -13.332 16.137 1.00 93.38 93 LEU A CA 1
ATOM 780 C C . LEU A 1 93 ? -3.195 -12.286 17.253 1.00 93.38 93 LEU A C 1
ATOM 782 O O . LEU A 1 93 ? -3.803 -12.582 18.277 1.00 93.38 93 LEU A O 1
ATOM 786 N N . PHE A 1 94 ? -2.736 -11.053 17.035 1.00 90.50 94 PHE A N 1
ATOM 787 C CA . PHE A 1 94 ? -2.917 -9.935 17.964 1.00 90.50 94 PHE A CA 1
ATOM 788 C C . PHE A 1 94 ? -4.397 -9.612 18.199 1.00 90.50 94 PHE A C 1
ATOM 790 O O . PHE A 1 94 ? -4.810 -9.525 19.351 1.00 90.50 94 PHE A O 1
ATOM 797 N N . ILE A 1 95 ? -5.205 -9.519 17.137 1.00 90.31 95 ILE A N 1
ATOM 798 C CA . ILE A 1 95 ? -6.660 -9.288 17.231 1.00 90.31 95 ILE A CA 1
ATOM 799 C C . ILE A 1 95 ? -7.364 -10.407 18.010 1.00 90.31 95 ILE A C 1
ATOM 801 O O . ILE A 1 95 ? -8.361 -10.167 18.686 1.00 90.31 95 ILE A O 1
ATOM 805 N N . ARG A 1 96 ? -6.866 -11.645 17.910 1.00 87.44 96 ARG A N 1
ATOM 806 C CA . ARG A 1 96 ? -7.437 -12.792 18.621 1.00 87.44 96 ARG A CA 1
ATOM 807 C C . ARG A 1 96 ? -7.017 -12.859 20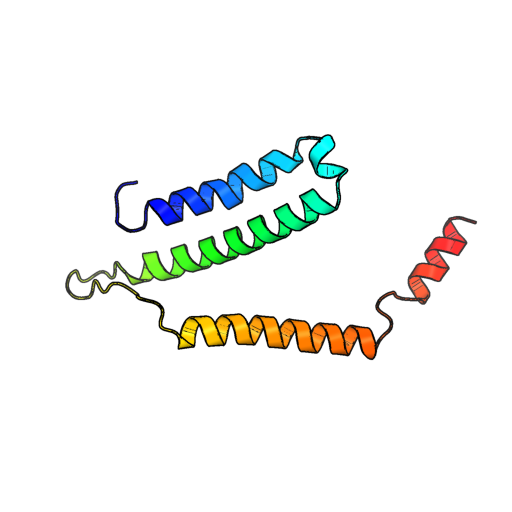.091 1.00 87.44 96 ARG A C 1
ATOM 809 O O . ARG A 1 96 ? -7.793 -13.358 20.901 1.00 87.44 96 ARG A O 1
ATOM 816 N N . LEU A 1 97 ? -5.798 -12.433 20.426 1.00 88.25 97 LEU A N 1
ATOM 817 C CA . LEU A 1 97 ? -5.247 -12.538 21.783 1.00 88.25 97 LEU A CA 1
ATOM 818 C C . LEU A 1 97 ? -5.502 -11.299 22.648 1.00 88.25 97 LEU A C 1
ATOM 820 O O . LEU A 1 97 ? -5.581 -11.432 23.867 1.00 88.25 97 LEU A O 1
ATOM 824 N N . LEU A 1 98 ? -5.616 -10.113 22.046 1.00 85.00 98 LEU A N 1
ATOM 825 C CA . LEU A 1 98 ? -5.774 -8.841 22.749 1.00 85.00 98 LEU A CA 1
ATOM 826 C C . LEU A 1 98 ? -7.034 -8.098 22.281 1.00 85.00 98 LEU A C 1
ATOM 828 O O . LEU A 1 98 ? -7.399 -8.177 21.106 1.00 85.00 98 LEU A O 1
ATOM 832 N N . PRO A 1 99 ? -7.694 -7.332 23.171 1.00 80.19 99 PRO A N 1
ATOM 833 C CA . PRO A 1 99 ? -8.782 -6.452 22.771 1.00 80.19 99 PRO A CA 1
ATOM 834 C C . PRO A 1 99 ? -8.244 -5.344 21.855 1.00 80.19 99 PRO A C 1
ATOM 836 O O . PRO A 1 99 ? -7.344 -4.596 22.226 1.00 80.19 99 PRO A O 1
ATOM 839 N N . VAL A 1 100 ? -8.817 -5.237 20.653 1.00 78.81 100 VAL A N 1
ATOM 840 C CA . VAL A 1 100 ? -8.416 -4.260 19.618 1.00 78.81 100 VAL A CA 1
ATOM 841 C C . VAL A 1 100 ? -8.739 -2.817 20.022 1.00 78.81 100 VAL A C 1
ATOM 843 O O . VAL A 1 100 ? -8.151 -1.878 19.497 1.00 78.81 100 VAL A O 1
ATOM 846 N N . ILE A 1 101 ? -9.675 -2.642 20.957 1.00 77.31 101 ILE A N 1
ATOM 847 C CA . ILE A 1 101 ? -10.114 -1.345 21.465 1.00 77.31 101 ILE A CA 1
ATOM 848 C C . ILE A 1 101 ? -9.785 -1.287 22.958 1.00 77.31 101 ILE A C 1
ATOM 850 O O . ILE A 1 101 ? -10.147 -2.188 23.721 1.00 77.31 101 ILE A O 1
ATOM 854 N N . SER A 1 102 ? -9.107 -0.222 23.373 1.00 79.56 102 SER A N 1
ATOM 855 C CA . SER A 1 102 ? -8.821 0.100 24.770 1.00 79.56 102 SER A CA 1
ATOM 856 C C . SER A 1 102 ? -10.131 0.372 25.523 1.00 79.56 102 SER A C 1
ATOM 858 O O . SER A 1 102 ? -10.816 1.375 25.333 1.00 79.56 102 SER A O 1
ATOM 860 N N . ILE A 1 103 ? -10.503 -0.542 26.422 1.00 77.19 103 ILE A N 1
ATOM 861 C CA . ILE A 1 103 ? -11.726 -0.405 27.233 1.00 77.19 103 ILE A CA 1
ATOM 862 C C . ILE A 1 103 ? -11.630 0.812 28.173 1.00 77.19 103 ILE A C 1
ATOM 864 O O . ILE A 1 103 ? -12.650 1.398 28.521 1.00 77.19 103 ILE A O 1
ATOM 868 N N . SER A 1 104 ? -10.419 1.214 28.571 1.00 77.06 104 SER A N 1
ATOM 869 C CA . SER A 1 104 ? -10.183 2.404 29.395 1.00 77.06 104 SER A CA 1
ATOM 870 C C . SER A 1 104 ? -10.556 3.702 28.676 1.00 77.06 104 SER A C 1
ATOM 872 O O . SER A 1 104 ? -11.318 4.484 29.230 1.00 77.06 104 SER A O 1
ATOM 874 N N . GLU A 1 105 ? -10.097 3.897 27.436 1.00 77.38 105 GLU A N 1
ATOM 875 C CA . GLU A 1 105 ? -10.384 5.121 26.668 1.00 77.38 105 GLU A CA 1
ATOM 876 C C . GLU A 1 105 ? -11.858 5.178 26.248 1.00 77.38 105 GLU A C 1
ATOM 878 O O . GLU A 1 105 ? -12.487 6.231 26.305 1.00 77.38 105 GLU A O 1
ATOM 883 N N . MET A 1 106 ? -12.458 4.031 25.905 1.00 80.25 106 MET A N 1
ATOM 884 C CA . MET A 1 106 ? -13.893 3.968 25.598 1.00 80.25 106 MET A CA 1
ATOM 885 C C . MET A 1 106 ? -14.775 4.349 26.792 1.00 80.25 106 MET A C 1
ATOM 887 O O . MET A 1 106 ? -15.867 4.871 26.590 1.00 80.25 106 MET A O 1
ATOM 891 N N . ARG A 1 107 ? -14.335 4.078 28.027 1.00 77.19 107 ARG A N 1
ATOM 892 C CA . ARG A 1 107 ? -15.075 4.472 29.234 1.00 77.19 107 ARG A CA 1
ATOM 893 C C . ARG A 1 107 ? -14.970 5.971 29.503 1.00 77.19 107 ARG A C 1
ATOM 895 O O . ARG A 1 107 ? -15.989 6.576 29.814 1.00 77.19 107 ARG A O 1
ATOM 902 N N . GLU A 1 108 ? -13.787 6.554 29.324 1.00 80.25 108 GLU A N 1
ATOM 903 C CA . GLU A 1 108 ? -13.553 7.995 29.491 1.00 80.25 108 GLU A CA 1
ATOM 904 C C . GLU A 1 108 ? -14.373 8.824 28.488 1.00 80.25 108 GLU A C 1
ATOM 906 O O . GLU A 1 108 ? -15.072 9.753 28.882 1.00 80.25 108 GLU A O 1
ATOM 911 N N . LEU A 1 109 ? -14.412 8.415 27.213 1.00 81.69 109 LEU A N 1
ATOM 912 C CA . LEU A 1 109 ? -15.213 9.087 26.179 1.00 81.69 109 LEU A CA 1
ATOM 913 C C . LEU A 1 109 ? -16.724 9.072 26.463 1.00 81.69 109 LEU A C 1
ATOM 915 O O . LEU A 1 109 ? -17.432 9.999 26.069 1.00 81.69 109 LEU A O 1
ATOM 919 N N . VAL A 1 110 ? -17.230 8.017 27.111 1.00 83.06 110 VAL A N 1
ATOM 920 C CA . VAL A 1 110 ? -18.648 7.917 27.497 1.00 83.06 110 VAL A CA 1
ATOM 921 C C . VAL A 1 110 ? -18.950 8.823 28.688 1.00 83.06 110 VAL A C 1
ATOM 923 O O . VAL A 1 110 ? -19.985 9.483 28.681 1.00 83.06 110 VAL A O 1
ATOM 926 N N . GLU A 1 111 ? -18.059 8.884 29.679 1.00 78.44 111 GLU A N 1
ATOM 927 C CA . GLU A 1 111 ? -18.204 9.783 30.831 1.00 78.44 111 GLU A CA 1
ATOM 928 C C . GLU A 1 111 ? -18.113 11.261 30.426 1.00 78.44 111 GLU A C 1
ATOM 930 O O . GLU A 1 111 ? -18.875 12.065 30.944 1.00 78.44 111 GLU A O 1
ATOM 935 N N . GLU A 1 112 ? -17.262 11.622 29.461 1.00 73.06 112 GLU A N 1
ATOM 936 C CA . GLU A 1 112 ? -17.134 13.007 28.978 1.00 73.06 112 GLU A CA 1
ATOM 937 C C . GLU A 1 112 ? -18.348 13.481 28.148 1.00 73.06 112 GLU A C 1
ATOM 939 O O . GLU A 1 112 ? -18.630 14.676 28.079 1.00 73.06 112 GLU A O 1
ATOM 944 N N . HIS A 1 113 ? -19.086 12.557 27.518 1.00 65.25 113 HIS A N 1
ATOM 945 C CA . HIS A 1 113 ? -20.298 12.848 26.733 1.00 65.25 113 HIS A CA 1
ATOM 946 C C . HIS A 1 113 ? -21.620 12.712 27.519 1.00 65.25 113 HIS A C 1
ATOM 948 O O . HIS A 1 113 ? -22.681 12.941 26.926 1.00 65.25 113 HIS A O 1
ATOM 954 N N . SER A 1 114 ? -21.576 12.316 28.798 1.00 52.94 114 SER A N 1
ATOM 955 C CA . SER A 1 114 ? -22.748 12.135 29.679 1.00 52.94 114 SER A CA 1
ATOM 956 C C . SER A 1 114 ? -22.994 13.357 30.560 1.00 52.94 114 SER A C 1
ATOM 958 O O . SER A 1 114 ? -24.181 13.715 30.732 1.00 52.94 114 SER A O 1
#

Secondary structure (DSSP, 8-state):
--STTHHHHHHHHIIIIIHHHGGGSHHHHH-HHHHHHHHHHHHHHHHHHHHHHHHHHHHT-SSGGG-------HHHHHHHHHHHHHHHHHHHHHHHHS-SS-HHHHHHHHHHT-

Foldseek 3Di:
DDDPCVVLVVLLCCLQVVLVVVVVDPVQVVDVVSVVVSVVSNVVSVVSVVVCVVQVVQQDDPDPVSRDHDDDDPVNVVVVVVVVVVVVVVVVVCVVPDPPDDPVVVVVVVVVVD

Sequence (114 aa):
FFGPYAGLYWLLIFCNCLAPQLLWFKAVRRLPVILFVLSLVINVGMWLERFIICVVSLHRDHLPSSWDMYYPTFWDWAFYLGTIGLFLTLLLLFIRLLPVISISEMRELVEEHS

Radius of gyration: 21.15 Å; chains: 1; bounding box: 54×32×54 Å